Protein AF-A0A497TG99-F1 (afdb_monomer_lite)

Secondary structure (DSSP, 8-state):
-HHHHHHHHHS--S-SEEEEEEEE-SSPPPPEEPPTT--EEEEEEESS-EEEEEE-TTS-SPEEEEE-TTEEEEE----SEEEEEESSTTS-EEEEEEEE-

Radius of gyration: 15.51 Å; chains: 1; bounding box: 50×18×35 Å

Structure (mmCIF, N/CA/C/O backbone):
data_AF-A0A497TG99-F1
#
_entry.id   AF-A0A497TG99-F1
#
loop_
_atom_site.group_PDB
_atom_site.id
_atom_site.type_symbol
_atom_site.label_atom_id
_atom_site.label_alt_id
_atom_site.label_comp_id
_atom_site.label_asym_id
_atom_site.label_entity_id
_atom_site.label_seq_id
_atom_site.pdbx_PDB_ins_code
_atom_site.Cartn_x
_atom_site.Cartn_y
_atom_site.Cartn_z
_atom_site.occupancy
_atom_site.B_iso_or_equiv
_atom_site.auth_seq_id
_atom_site.auth_comp_id
_atom_site.auth_asym_id
_atom_site.auth_atom_id
_atom_site.pdbx_PDB_model_num
ATOM 1 N N . MET A 1 1 ? -32.906 4.859 -15.239 1.00 53.34 1 MET A N 1
ATOM 2 C CA . MET A 1 1 ? -31.893 5.846 -14.794 1.00 53.34 1 MET A CA 1
ATOM 3 C C . MET A 1 1 ? -32.062 6.181 -13.311 1.00 53.34 1 MET A C 1
ATOM 5 O O . MET A 1 1 ? -31.071 6.210 -12.599 1.00 53.34 1 MET A O 1
ATOM 9 N N . GLU A 1 2 ? -33.297 6.333 -12.819 1.00 59.41 2 GLU A N 1
ATOM 10 C CA . GLU A 1 2 ? -33.600 6.587 -11.396 1.00 59.41 2 GLU A CA 1
ATOM 11 C C . GLU A 1 2 ? -33.222 5.436 -10.448 1.00 59.41 2 GLU A C 1
ATOM 13 O O . GLU A 1 2 ? -32.780 5.673 -9.328 1.00 59.41 2 GLU A O 1
ATOM 18 N N . GLU A 1 3 ? -33.328 4.186 -10.900 1.00 56.06 3 GLU A N 1
ATOM 19 C CA . GLU A 1 3 ? -33.012 3.007 -10.083 1.00 56.06 3 GLU A CA 1
ATOM 20 C C . GLU A 1 3 ? -31.512 2.898 -9.756 1.00 56.06 3 GLU A C 1
ATOM 22 O O . GLU A 1 3 ? -31.142 2.555 -8.637 1.00 56.06 3 GLU A O 1
ATOM 27 N N . LEU A 1 4 ? -30.643 3.312 -10.686 1.00 58.38 4 LEU A N 1
ATOM 28 C CA . LEU A 1 4 ? -29.196 3.380 -10.471 1.00 58.38 4 LEU A CA 1
ATOM 29 C C . LEU A 1 4 ? -28.837 4.461 -9.440 1.00 58.38 4 LEU A C 1
ATOM 31 O O . LEU A 1 4 ? -28.049 4.208 -8.539 1.00 58.38 4 LEU A O 1
ATOM 35 N N . ILE A 1 5 ? -29.461 5.640 -9.525 1.00 60.28 5 ILE A N 1
ATOM 36 C CA . ILE A 1 5 ? -29.255 6.741 -8.567 1.00 60.28 5 ILE A CA 1
ATOM 37 C C . ILE A 1 5 ? -29.743 6.338 -7.170 1.00 60.28 5 ILE A C 1
ATOM 39 O O . ILE A 1 5 ? -29.109 6.665 -6.171 1.00 60.28 5 ILE A O 1
ATOM 43 N N . ARG A 1 6 ? -30.833 5.569 -7.088 1.00 60.16 6 ARG A N 1
ATOM 44 C CA . ARG A 1 6 ? -31.363 5.049 -5.824 1.00 60.16 6 ARG A CA 1
ATOM 45 C C . ARG A 1 6 ? -30.459 3.983 -5.199 1.00 60.16 6 ARG A C 1
ATOM 47 O O . ARG A 1 6 ? -30.273 4.003 -3.988 1.00 60.16 6 ARG A O 1
ATOM 54 N N . VAL A 1 7 ? -29.863 3.097 -6.003 1.00 59.56 7 VAL A N 1
ATOM 55 C CA . VAL A 1 7 ? -28.867 2.114 -5.532 1.00 59.56 7 VAL A CA 1
ATOM 56 C C . VAL A 1 7 ? -27.590 2.818 -5.063 1.00 59.56 7 VAL A C 1
ATOM 58 O O . VAL A 1 7 ? -27.110 2.535 -3.968 1.00 59.56 7 VAL A O 1
ATOM 61 N N . LEU A 1 8 ? -27.100 3.799 -5.826 1.00 51.97 8 LEU A N 1
ATOM 62 C CA . LEU A 1 8 ? -25.947 4.628 -5.455 1.00 51.97 8 LEU A CA 1
ATOM 63 C C . LEU A 1 8 ? -26.212 5.491 -4.208 1.00 51.97 8 LEU A C 1
ATOM 65 O O . LEU A 1 8 ? -25.279 5.789 -3.477 1.00 51.97 8 LEU A O 1
ATOM 69 N N . GLY A 1 9 ? -27.469 5.868 -3.947 1.00 51.19 9 GLY A N 1
ATOM 70 C CA . GLY A 1 9 ? -27.888 6.587 -2.737 1.00 51.19 9 GLY A CA 1
ATOM 71 C C . GLY A 1 9 ? -28.178 5.695 -1.519 1.00 51.19 9 GLY A C 1
ATOM 72 O O . GLY A 1 9 ? -28.257 6.206 -0.405 1.00 51.19 9 GLY A O 1
ATOM 73 N N . MET A 1 10 ? -28.345 4.378 -1.709 1.00 52.00 10 MET A N 1
ATOM 74 C CA . MET A 1 10 ? -28.480 3.380 -0.632 1.00 52.00 10 MET A CA 1
ATOM 75 C C . MET A 1 10 ? -27.133 2.807 -0.182 1.00 52.00 10 MET A C 1
ATOM 77 O O . MET A 1 10 ? -26.995 2.374 0.963 1.00 52.00 10 MET A O 1
ATOM 81 N N . MET A 1 11 ? -26.135 2.810 -1.064 1.00 52.16 11 MET A N 1
ATOM 82 C CA . MET A 1 11 ? -24.740 2.742 -0.658 1.00 52.16 11 MET A CA 1
ATOM 83 C C . MET A 1 11 ? -24.463 4.065 0.056 1.00 52.16 11 MET A C 1
ATOM 85 O O . MET A 1 11 ? -24.388 5.102 -0.594 1.00 52.16 11 MET A O 1
ATOM 89 N N . GLY A 1 12 ? -24.415 4.066 1.392 1.00 47.34 12 GLY A N 1
ATOM 90 C CA . GLY A 1 12 ? -24.036 5.255 2.165 1.00 47.34 12 GLY A CA 1
ATOM 91 C C . GLY A 1 12 ? -22.774 5.914 1.589 1.00 47.34 12 GLY A C 1
ATOM 92 O O . GLY A 1 12 ? -22.062 5.267 0.816 1.00 47.34 12 GLY A O 1
ATOM 93 N N . PRO A 1 13 ? -22.501 7.189 1.926 1.00 49.28 13 PRO A N 1
ATOM 94 C CA . PRO A 1 13 ? -21.477 7.974 1.248 1.00 49.28 13 PRO A CA 1
ATOM 95 C C . PRO A 1 13 ? -20.201 7.146 1.106 1.00 49.28 13 PRO A C 1
ATOM 97 O O . PRO A 1 13 ? -19.819 6.447 2.045 1.00 49.28 13 PRO A O 1
ATOM 100 N N . TYR A 1 14 ? -19.563 7.231 -0.061 1.00 51.03 14 TYR A N 1
ATOM 101 C CA . TYR A 1 14 ? -18.275 6.630 -0.434 1.00 51.03 14 TYR A CA 1
ATOM 102 C C . TYR A 1 14 ? -17.096 7.038 0.496 1.00 51.03 14 TYR A C 1
ATOM 104 O O . TYR A 1 14 ? -15.941 7.003 0.102 1.00 51.03 14 TYR A O 1
ATOM 112 N N . ASN A 1 15 ? -17.387 7.406 1.744 1.00 55.59 15 ASN A N 1
ATOM 113 C CA . ASN A 1 15 ? -16.521 7.773 2.853 1.00 55.59 15 ASN A CA 1
ATOM 114 C C . ASN A 1 15 ? -16.073 6.558 3.683 1.00 55.59 15 ASN A C 1
ATOM 116 O O . ASN A 1 15 ? -15.522 6.747 4.758 1.00 55.59 15 ASN A O 1
ATOM 120 N N . ASN A 1 16 ? -16.347 5.324 3.249 1.00 79.31 16 ASN A N 1
ATOM 121 C CA . ASN A 1 16 ? -15.924 4.114 3.971 1.00 79.31 16 ASN A CA 1
ATOM 122 C C . ASN A 1 16 ? -14.535 3.624 3.544 1.00 79.31 16 ASN A C 1
ATOM 124 O O . ASN A 1 16 ? -14.105 2.553 3.976 1.00 79.31 16 ASN A O 1
ATOM 128 N N . TYR A 1 17 ? -13.848 4.371 2.679 1.00 86.75 17 TYR A N 1
ATOM 129 C CA . TYR A 1 17 ? -12.479 4.070 2.309 1.00 86.75 17 TYR A CA 1
ATOM 130 C C . TYR A 1 17 ? -11.680 5.318 1.931 1.00 86.75 17 TYR A C 1
ATOM 132 O O . TYR A 1 17 ? -12.238 6.324 1.500 1.00 86.75 17 TYR A O 1
ATOM 140 N N . GLU A 1 18 ? -10.362 5.217 2.050 1.00 91.81 18 GLU A N 1
ATOM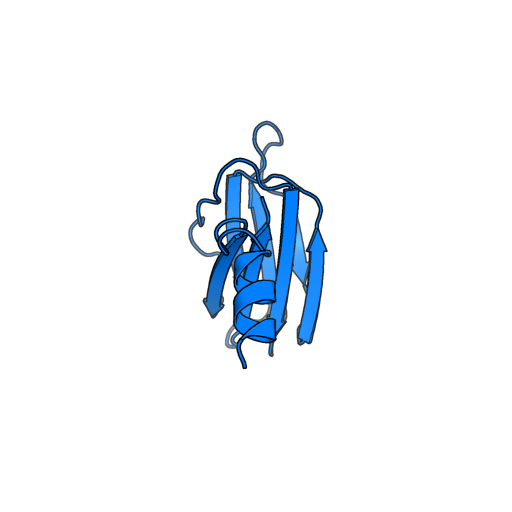 141 C CA . GLU A 1 18 ? -9.394 6.186 1.535 1.00 91.81 18 GLU A CA 1
ATOM 142 C C . GLU A 1 18 ? -8.465 5.491 0.532 1.00 91.81 18 GLU A C 1
ATOM 144 O O . GLU A 1 18 ? -8.258 4.280 0.613 1.00 91.81 18 GLU A O 1
ATOM 149 N N . THR A 1 19 ? -7.960 6.208 -0.474 1.00 93.12 19 THR A N 1
ATOM 150 C CA . THR A 1 19 ? -7.131 5.613 -1.537 1.00 93.12 19 THR A CA 1
ATOM 151 C C . THR A 1 19 ? -5.831 6.377 -1.723 1.00 93.12 19 THR A C 1
ATOM 153 O O . THR A 1 19 ? -5.838 7.589 -1.910 1.00 93.12 19 THR A O 1
ATOM 156 N N . TYR A 1 20 ? -4.726 5.639 -1.774 1.00 96.12 20 TYR A N 1
ATOM 157 C CA . TYR A 1 20 ? -3.378 6.157 -1.975 1.00 96.12 20 TYR A CA 1
ATOM 158 C C . TYR A 1 20 ? -2.810 5.543 -3.246 1.00 96.12 20 TYR A C 1
ATOM 160 O O . TYR A 1 20 ? -2.619 4.332 -3.315 1.00 96.12 20 TYR A O 1
ATOM 168 N N . THR A 1 21 ? -2.574 6.361 -4.268 1.00 96.88 21 THR A N 1
ATOM 169 C CA . THR A 1 21 ? -2.084 5.893 -5.572 1.00 96.88 21 THR A CA 1
ATOM 170 C C . THR A 1 21 ? -0.820 6.642 -5.950 1.00 96.88 21 THR A C 1
ATOM 172 O O . THR A 1 21 ? -0.737 7.854 -5.753 1.00 96.88 21 THR A O 1
ATOM 175 N N . GLY A 1 22 ? 0.157 5.938 -6.515 1.00 96.19 22 GLY A N 1
ATOM 176 C CA . GLY A 1 22 ? 1.405 6.562 -6.926 1.00 96.19 22 GLY A CA 1
ATOM 177 C C . GLY A 1 22 ? 2.363 5.625 -7.644 1.00 96.19 22 GLY A C 1
ATOM 178 O O . GLY A 1 22 ? 2.052 4.473 -7.947 1.00 96.19 22 GLY A O 1
ATOM 179 N N . VAL A 1 23 ? 3.553 6.156 -7.910 1.00 96.38 23 VAL A N 1
ATOM 180 C CA . VAL A 1 23 ? 4.707 5.403 -8.403 1.00 96.38 23 VAL A CA 1
ATOM 181 C C . VAL A 1 23 ? 5.694 5.278 -7.253 1.00 96.38 23 VAL A C 1
ATOM 183 O O . VAL A 1 23 ? 6.042 6.281 -6.629 1.00 96.38 23 VAL A O 1
ATOM 186 N N . ALA A 1 24 ? 6.115 4.057 -6.941 1.00 95.94 24 ALA A N 1
ATOM 187 C CA . ALA A 1 24 ? 7.038 3.821 -5.846 1.00 95.94 24 ALA A CA 1
ATOM 188 C C . ALA A 1 24 ? 8.471 4.238 -6.231 1.00 95.94 24 ALA A C 1
ATOM 190 O O . ALA A 1 24 ? 8.930 3.880 -7.319 1.00 95.94 24 ALA A O 1
ATOM 191 N N . PRO A 1 25 ? 9.184 4.965 -5.354 1.00 94.00 25 PRO A N 1
ATOM 192 C CA . PRO A 1 25 ? 10.590 5.296 -5.556 1.00 94.00 25 PRO A CA 1
ATOM 193 C C . PRO A 1 25 ? 11.506 4.081 -5.342 1.00 94.00 25 PRO A C 1
ATOM 195 O O . PRO A 1 25 ? 11.133 3.112 -4.681 1.00 94.00 25 PRO A O 1
ATOM 198 N N . ASP A 1 26 ? 12.732 4.149 -5.868 1.00 92.94 26 ASP A N 1
ATOM 199 C CA . ASP A 1 26 ? 13.765 3.116 -5.668 1.00 92.94 26 ASP A CA 1
ATOM 200 C C . ASP A 1 26 ? 14.241 3.022 -4.208 1.00 92.94 26 ASP A C 1
ATOM 202 O O . ASP A 1 26 ? 14.611 1.948 -3.728 1.00 92.94 26 ASP A O 1
ATOM 206 N N . THR A 1 27 ? 14.231 4.144 -3.487 1.00 92.94 27 THR A N 1
ATOM 207 C CA . THR A 1 27 ? 14.464 4.211 -2.037 1.00 92.94 27 THR A CA 1
ATOM 208 C C . THR A 1 27 ? 13.140 4.157 -1.287 1.00 92.94 27 THR A C 1
ATOM 210 O O . THR A 1 27 ? 12.124 4.565 -1.834 1.00 92.94 27 THR A O 1
ATOM 213 N N . GLU A 1 28 ? 13.131 3.686 -0.036 1.00 93.62 28 GLU A N 1
ATOM 214 C CA . GLU A 1 28 ? 11.907 3.686 0.779 1.00 93.62 28 GLU A CA 1
ATOM 215 C C . GLU A 1 28 ? 11.334 5.108 0.898 1.00 93.62 28 GLU A C 1
ATOM 217 O O . GLU A 1 28 ? 12.071 6.066 1.146 1.00 93.62 28 GLU A O 1
ATOM 222 N N . SER A 1 29 ? 10.029 5.246 0.653 1.00 94.81 29 SER A N 1
ATOM 223 C CA . SER A 1 29 ? 9.322 6.520 0.761 1.00 94.81 29 SER A CA 1
ATOM 224 C C . SER A 1 29 ? 9.232 6.991 2.212 1.00 94.81 29 SER A C 1
ATOM 226 O O . SER A 1 29 ? 9.408 6.221 3.159 1.00 94.81 29 SER A O 1
ATOM 228 N N . GLU A 1 30 ? 8.835 8.249 2.393 1.00 94.50 30 GLU A N 1
ATOM 229 C CA . GLU A 1 30 ? 8.275 8.677 3.672 1.00 94.50 30 GLU A CA 1
ATOM 230 C C . GLU A 1 30 ? 6.998 7.887 4.002 1.00 94.50 30 GLU A C 1
ATOM 232 O O . GLU A 1 30 ? 6.414 7.203 3.151 1.00 94.50 30 GLU A O 1
ATOM 237 N N . TYR A 1 31 ? 6.582 7.963 5.263 1.00 93.75 31 TYR A N 1
ATOM 238 C CA . TYR A 1 31 ? 5.349 7.330 5.702 1.00 93.75 31 TYR A CA 1
ATOM 239 C C . TYR A 1 31 ? 4.130 8.146 5.268 1.00 93.75 31 TYR A C 1
ATOM 241 O O . TYR A 1 31 ? 4.082 9.357 5.457 1.00 93.75 31 TYR A O 1
ATOM 249 N N . TYR A 1 32 ? 3.125 7.444 4.759 1.00 95.00 32 TYR A N 1
ATOM 250 C CA . TYR A 1 32 ? 1.773 7.936 4.555 1.00 95.00 32 TYR A CA 1
ATOM 251 C C . TYR A 1 32 ? 0.934 7.572 5.773 1.00 95.00 32 TYR A C 1
ATOM 253 O O . TYR A 1 32 ? 0.846 6.391 6.131 1.00 95.00 32 TYR A O 1
ATOM 261 N N . ASP A 1 33 ? 0.324 8.575 6.394 1.00 93.38 33 ASP A N 1
ATOM 262 C CA . ASP A 1 33 ? -0.601 8.367 7.502 1.00 93.38 33 ASP A CA 1
ATOM 263 C C . ASP A 1 33 ? -1.926 7.815 6.986 1.00 93.38 33 ASP A C 1
ATOM 265 O O . ASP A 1 33 ? -2.455 8.257 5.962 1.00 93.38 33 ASP A O 1
ATOM 269 N N . LEU A 1 34 ? -2.445 6.830 7.708 1.00 92.38 34 LEU A N 1
ATOM 270 C CA . LEU A 1 34 ? -3.696 6.163 7.408 1.00 92.38 34 LEU A CA 1
ATOM 271 C C . LEU A 1 34 ? -4.814 6.659 8.336 1.00 92.38 34 LEU A C 1
ATOM 273 O O . LEU A 1 34 ? -4.554 6.976 9.502 1.00 92.38 34 LEU A O 1
ATOM 277 N N . PRO A 1 35 ? -6.074 6.694 7.868 1.00 90.00 35 PRO A N 1
ATOM 278 C CA . PRO A 1 35 ? -7.199 7.043 8.720 1.00 90.00 35 PRO A CA 1
ATOM 279 C C . PRO A 1 35 ? -7.369 6.029 9.856 1.00 90.00 35 PRO A C 1
ATOM 281 O O . PRO A 1 35 ? -7.062 4.841 9.740 1.00 90.00 35 PRO A O 1
ATOM 284 N N . SER A 1 36 ? -7.911 6.498 10.978 1.00 86.38 36 SER A N 1
ATOM 285 C CA . SER A 1 36 ? -8.250 5.606 12.089 1.00 86.38 36 SER A CA 1
ATOM 286 C C . SER A 1 36 ? -9.439 4.704 11.738 1.00 86.38 36 SER A C 1
ATOM 288 O O . SER A 1 36 ? -10.295 5.057 10.931 1.00 86.38 36 SER A O 1
ATOM 290 N N . GLY A 1 37 ? -9.509 3.528 12.367 1.00 86.31 37 GLY A N 1
ATOM 291 C CA . G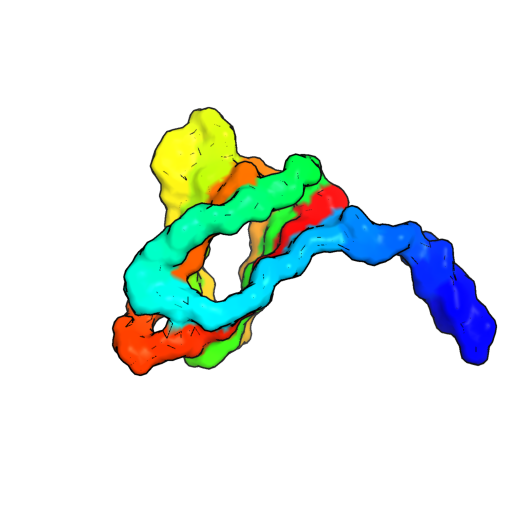LY A 1 37 ? -10.637 2.605 12.197 1.00 86.31 37 GLY A CA 1
ATOM 292 C C . GLY A 1 37 ? -10.544 1.662 10.995 1.00 86.31 37 GLY A C 1
ATOM 293 O O . GLY A 1 37 ? -11.501 0.938 10.743 1.00 86.31 37 GLY A O 1
ATOM 294 N N . ILE A 1 38 ? -9.407 1.605 10.295 1.00 89.44 38 ILE A N 1
ATOM 295 C CA . ILE A 1 38 ? -9.199 0.665 9.183 1.00 89.44 38 ILE A CA 1
ATOM 296 C C . ILE A 1 38 ? -9.380 -0.785 9.632 1.00 89.44 38 ILE A C 1
ATOM 298 O O . ILE A 1 38 ? -8.791 -1.236 10.619 1.00 89.44 38 ILE A O 1
ATOM 302 N N . LYS A 1 39 ? -10.140 -1.539 8.839 1.00 88.31 39 LYS A N 1
ATOM 303 C CA . LYS A 1 39 ? -10.391 -2.977 9.010 1.00 88.31 39 LYS A CA 1
ATOM 304 C C . LYS A 1 39 ? -9.724 -3.829 7.934 1.00 88.31 39 LYS A C 1
ATOM 306 O O . LYS A 1 39 ? -9.482 -5.017 8.154 1.00 88.31 39 LYS A O 1
ATOM 311 N N . ARG A 1 40 ? -9.470 -3.249 6.759 1.00 91.31 40 ARG A N 1
ATOM 312 C CA . ARG A 1 40 ? -8.954 -3.958 5.585 1.00 91.31 40 ARG A CA 1
ATOM 313 C C . ARG A 1 40 ? -8.162 -3.011 4.694 1.00 91.31 40 ARG A C 1
ATOM 315 O O . ARG A 1 40 ? -8.597 -1.891 4.456 1.00 91.31 40 ARG A O 1
ATOM 322 N N . LEU A 1 41 ? -7.058 -3.499 4.139 1.00 94.25 41 LEU A N 1
ATOM 323 C CA . LEU A 1 41 ? -6.366 -2.857 3.025 1.00 94.25 41 LEU A CA 1
ATOM 324 C C . LEU A 1 41 ? -6.419 -3.766 1.797 1.00 94.25 41 LEU A C 1
ATOM 326 O O . LEU A 1 41 ? -6.136 -4.961 1.910 1.00 94.25 41 LEU A O 1
ATOM 330 N N . ASP A 1 42 ? -6.731 -3.195 0.639 1.00 95.62 42 ASP A N 1
ATOM 331 C CA . ASP A 1 42 ? -6.490 -3.821 -0.661 1.00 95.62 42 ASP A CA 1
ATOM 332 C C . ASP A 1 42 ? -5.341 -3.098 -1.353 1.00 95.62 42 ASP A C 1
ATOM 334 O O . ASP A 1 42 ? -5.377 -1.882 -1.518 1.00 95.62 42 ASP A O 1
A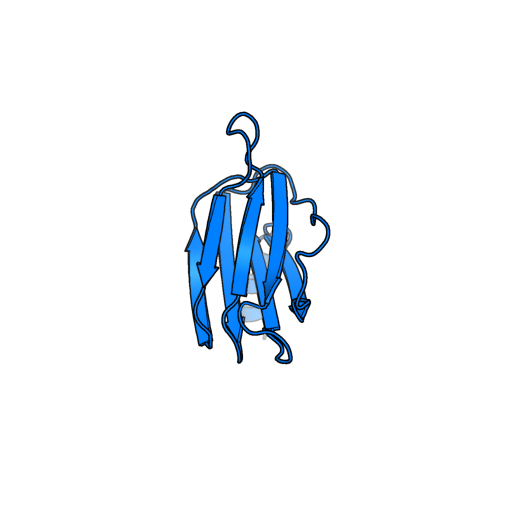TOM 338 N N . ILE A 1 43 ? -4.317 -3.845 -1.749 1.00 96.94 43 ILE A N 1
ATOM 339 C CA . ILE A 1 43 ? -3.092 -3.305 -2.328 1.00 96.94 43 ILE A CA 1
ATOM 340 C C . ILE A 1 43 ? -2.959 -3.855 -3.736 1.00 96.94 43 ILE A C 1
ATOM 342 O O . ILE A 1 43 ? -2.760 -5.055 -3.922 1.00 96.94 43 ILE A O 1
ATOM 346 N N . MET A 1 44 ? -3.077 -2.977 -4.719 1.00 97.19 44 MET A N 1
ATOM 347 C CA . MET A 1 44 ? -2.962 -3.296 -6.134 1.00 97.19 44 MET A CA 1
ATOM 348 C C . MET A 1 44 ? -1.607 -2.813 -6.629 1.00 97.19 44 MET A C 1
ATOM 350 O O . MET A 1 44 ? -1.232 -1.666 -6.378 1.00 97.19 44 MET A O 1
ATOM 354 N N . VAL A 1 45 ? -0.881 -3.680 -7.327 1.00 97.06 45 VAL A N 1
ATOM 355 C CA . VAL A 1 45 ? 0.457 -3.386 -7.849 1.00 97.06 45 VAL A CA 1
ATOM 356 C C . VAL A 1 45 ? 0.492 -3.700 -9.333 1.00 97.06 45 VAL A C 1
ATOM 358 O O . VAL A 1 45 ? 0.020 -4.755 -9.744 1.00 97.06 45 VAL A O 1
ATOM 361 N N . LEU A 1 46 ? 1.057 -2.795 -10.128 1.00 94.06 46 LEU A N 1
ATOM 362 C CA . LEU A 1 46 ? 1.173 -2.921 -11.579 1.00 94.06 46 LEU A CA 1
ATOM 363 C C . LEU A 1 46 ? 2.630 -2.769 -12.024 1.00 94.06 46 LEU A C 1
ATOM 365 O O . LEU A 1 46 ? 3.404 -2.018 -11.419 1.00 94.06 46 LEU A O 1
ATOM 369 N N . ASN A 1 47 ? 2.960 -3.420 -13.140 1.00 92.44 47 ASN A N 1
ATOM 370 C CA . ASN A 1 47 ? 4.238 -3.376 -13.864 1.00 92.44 47 ASN A CA 1
ATOM 371 C C . ASN A 1 47 ? 5.434 -4.006 -13.139 1.00 92.44 47 ASN A C 1
ATOM 373 O O . ASN A 1 47 ? 6.115 -4.847 -13.718 1.00 92.44 47 ASN A O 1
ATOM 377 N N . ASN A 1 48 ? 5.729 -3.591 -11.905 1.00 95.62 48 ASN A N 1
ATOM 378 C CA . ASN A 1 48 ? 6.884 -4.069 -11.144 1.00 95.62 48 ASN A CA 1
ATOM 379 C C . ASN A 1 48 ? 6.499 -4.404 -9.699 1.00 95.62 48 ASN A C 1
ATOM 381 O O . ASN A 1 48 ? 5.568 -3.802 -9.165 1.00 95.62 48 ASN A O 1
ATOM 385 N N . PRO A 1 49 ? 7.198 -5.354 -9.049 1.00 96.50 49 PRO A N 1
ATOM 386 C CA . PRO A 1 49 ? 6.922 -5.705 -7.664 1.00 96.50 49 PRO A CA 1
ATOM 387 C C . PRO A 1 49 ? 7.150 -4.532 -6.702 1.00 96.50 49 PRO A C 1
ATOM 389 O O . PRO A 1 49 ? 8.049 -3.710 -6.893 1.00 96.50 49 PRO A O 1
ATOM 392 N N . LEU A 1 50 ? 6.370 -4.507 -5.625 1.00 97.50 50 LEU A N 1
ATOM 393 C CA . LEU A 1 50 ? 6.345 -3.442 -4.628 1.00 97.50 50 LEU A CA 1
ATOM 394 C C . LEU A 1 50 ? 6.677 -3.985 -3.239 1.00 97.50 50 LEU A C 1
ATOM 396 O O . LEU A 1 50 ? 6.095 -4.977 -2.798 1.00 97.50 50 LEU A O 1
ATOM 400 N N . TYR A 1 51 ? 7.546 -3.298 -2.509 1.00 96.69 51 TYR A N 1
ATOM 401 C CA . TYR A 1 51 ? 7.634 -3.444 -1.065 1.00 96.69 51 TYR A CA 1
ATOM 402 C C . TYR A 1 51 ? 6.685 -2.467 -0.382 1.00 96.69 51 TYR A C 1
ATOM 404 O O . TYR A 1 51 ? 6.704 -1.273 -0.669 1.00 96.69 51 TYR A O 1
ATOM 412 N N . VAL A 1 52 ? 5.899 -2.974 0.565 1.00 96.25 52 VAL A N 1
ATOM 413 C CA . VAL A 1 52 ? 5.077 -2.153 1.462 1.00 96.25 52 VAL A CA 1
ATOM 414 C C . VAL A 1 52 ? 5.471 -2.465 2.893 1.00 96.25 52 VAL A C 1
ATOM 416 O O . VAL A 1 52 ? 5.509 -3.634 3.286 1.00 96.25 52 VAL A O 1
ATOM 419 N N . ARG A 1 53 ? 5.766 -1.437 3.687 1.00 95.12 53 ARG A N 1
ATOM 420 C CA . ARG A 1 53 ? 6.013 -1.582 5.121 1.00 95.12 53 ARG A CA 1
ATOM 421 C C . ARG A 1 53 ? 4.878 -0.945 5.897 1.00 95.12 53 ARG A C 1
ATOM 423 O O . ARG A 1 53 ? 4.566 0.222 5.707 1.00 95.12 53 ARG A O 1
ATOM 430 N N . PHE A 1 54 ? 4.307 -1.705 6.823 1.00 92.94 54 PHE A N 1
ATOM 431 C CA . PHE A 1 54 ? 3.252 -1.226 7.712 1.00 92.94 54 PHE A CA 1
ATOM 432 C C . PHE A 1 54 ? 3.792 -0.945 9.105 1.00 92.94 54 PHE A C 1
ATOM 434 O O . PHE A 1 54 ? 4.403 -1.823 9.717 1.00 92.94 54 PHE A O 1
ATOM 441 N N . SER A 1 55 ? 3.514 0.242 9.639 1.00 90.38 55 SER A N 1
ATOM 442 C CA . SER A 1 55 ? 3.741 0.560 11.047 1.00 90.38 55 SER A CA 1
ATOM 443 C C . SER A 1 55 ? 2.447 0.303 11.816 1.00 90.38 55 SER A C 1
ATOM 445 O O . SER A 1 55 ? 1.430 0.949 11.574 1.00 90.38 55 SER A O 1
ATOM 447 N N . VAL A 1 56 ? 2.479 -0.680 12.716 1.00 82.12 56 VAL A N 1
ATOM 448 C CA . VAL A 1 56 ? 1.337 -1.042 13.565 1.00 82.12 56 VAL A CA 1
ATOM 449 C C . VAL A 1 56 ? 1.652 -0.614 15.000 1.00 82.12 56 VAL A C 1
ATOM 451 O O . VAL A 1 56 ? 2.720 -0.988 15.508 1.00 82.12 56 VAL A O 1
ATOM 454 N N . PRO A 1 57 ? 0.760 0.132 15.672 1.00 76.00 57 PRO A N 1
ATOM 455 C CA . PRO A 1 57 ? 1.017 0.622 17.018 1.00 76.00 57 PRO A CA 1
ATOM 456 C C . PRO A 1 57 ? 1.293 -0.532 17.987 1.00 76.00 57 PRO A C 1
ATOM 458 O O . PRO A 1 57 ? 0.670 -1.595 17.940 1.00 76.00 57 PRO A O 1
ATOM 461 N N . GLY A 1 58 ? 2.295 -0.344 18.847 1.00 77.06 58 GLY A N 1
ATOM 462 C CA . GLY A 1 58 ? 2.707 -1.331 19.849 1.00 77.06 58 GLY A CA 1
ATOM 463 C C . GLY A 1 58 ? 3.440 -2.572 19.316 1.00 77.06 58 GLY A C 1
ATOM 464 O O . GLY A 1 58 ? 3.851 -3.398 20.126 1.00 77.06 58 GLY A O 1
ATOM 465 N N . LYS A 1 59 ? 3.647 -2.723 17.995 1.00 72.00 59 LYS A N 1
ATOM 466 C CA . LYS A 1 59 ? 4.302 -3.911 17.402 1.00 72.00 59 LYS A CA 1
ATOM 467 C C . LYS A 1 59 ? 5.758 -3.722 16.945 1.00 72.00 59 LYS A C 1
ATOM 469 O O . LYS A 1 59 ? 6.315 -4.629 16.333 1.00 72.00 59 LYS A O 1
ATOM 474 N N . GLY A 1 60 ? 6.411 -2.613 17.298 1.00 68.25 60 GLY A N 1
ATOM 475 C CA . GLY A 1 60 ? 7.823 -2.365 16.965 1.00 68.25 60 GLY A CA 1
ATOM 476 C C . GLY A 1 60 ? 8.052 -1.989 15.493 1.00 68.25 60 GLY A C 1
ATOM 477 O O . GLY A 1 60 ? 7.166 -1.420 14.855 1.00 68.25 60 GLY A O 1
ATOM 478 N N . LEU A 1 61 ? 9.259 -2.256 14.967 1.00 63.16 61 LEU A N 1
ATOM 479 C CA . LEU A 1 61 ? 9.624 -1.952 13.573 1.00 63.16 61 LEU A CA 1
ATOM 480 C C . LEU A 1 61 ? 8.649 -2.625 12.597 1.00 63.16 61 LEU A C 1
ATOM 482 O O . LEU A 1 61 ? 8.353 -3.814 12.710 1.00 63.16 61 LEU A O 1
ATOM 486 N N . GLY A 1 62 ? 8.149 -1.839 11.642 1.00 70.31 62 GLY A N 1
ATOM 487 C CA . GLY A 1 62 ? 7.083 -2.251 10.739 1.00 70.31 62 GLY A CA 1
ATOM 488 C C . GLY A 1 62 ? 7.428 -3.485 9.906 1.00 70.31 62 GLY A C 1
ATOM 489 O O . GLY A 1 62 ? 8.555 -3.627 9.420 1.00 70.31 62 GLY A O 1
ATOM 490 N N . ARG A 1 63 ? 6.443 -4.371 9.713 1.00 79.00 63 ARG A N 1
ATOM 491 C CA . ARG A 1 63 ? 6.594 -5.567 8.874 1.00 79.00 63 ARG A CA 1
ATOM 492 C C . ARG A 1 63 ? 6.575 -5.146 7.407 1.00 79.00 63 ARG A C 1
ATOM 494 O O . ARG A 1 63 ? 5.631 -4.490 6.972 1.00 79.00 63 ARG A O 1
ATOM 501 N N . GLN A 1 64 ? 7.607 -5.540 6.670 1.00 90.00 64 GLN A N 1
ATOM 502 C CA . GLN A 1 64 ? 7.700 -5.344 5.227 1.00 90.00 64 GLN A CA 1
ATOM 503 C C . GLN A 1 64 ? 7.159 -6.575 4.501 1.00 90.00 64 GLN A C 1
ATOM 505 O O . GLN A 1 64 ? 7.444 -7.711 4.887 1.00 90.00 64 GLN A O 1
ATOM 510 N N . ILE A 1 65 ? 6.377 -6.337 3.458 1.00 92.69 65 ILE A N 1
ATOM 511 C CA . ILE A 1 65 ? 5.840 -7.357 2.564 1.00 92.69 65 ILE A CA 1
ATOM 512 C C . ILE A 1 65 ? 6.248 -7.037 1.130 1.00 92.69 65 ILE A C 1
ATOM 514 O O . ILE A 1 65 ? 6.307 -5.872 0.749 1.00 92.69 65 ILE A O 1
ATOM 518 N N . ALA A 1 66 ? 6.544 -8.074 0.351 1.00 95.19 66 ALA A N 1
ATOM 519 C CA . ALA A 1 66 ? 6.782 -7.970 -1.081 1.00 95.19 66 ALA A CA 1
ATOM 520 C C . ALA A 1 66 ? 5.515 -8.399 -1.814 1.00 95.19 66 ALA A C 1
ATOM 522 O O . ALA A 1 66 ? 4.996 -9.488 -1.559 1.00 95.19 66 ALA A O 1
ATOM 523 N N . ILE A 1 67 ? 5.025 -7.557 -2.710 1.00 96.25 67 ILE A N 1
ATOM 524 C CA . ILE A 1 67 ? 3.837 -7.814 -3.512 1.00 96.25 67 ILE A CA 1
ATOM 525 C C . ILE A 1 67 ? 4.297 -7.911 -4.968 1.00 96.25 67 ILE A C 1
ATOM 527 O O . ILE A 1 67 ? 4.895 -6.955 -5.468 1.00 96.25 67 ILE A O 1
ATOM 531 N N . PRO A 1 68 ? 4.088 -9.052 -5.646 1.00 96.44 68 PRO A N 1
ATOM 532 C CA . PRO A 1 68 ? 4.450 -9.199 -7.050 1.00 96.44 68 PRO A CA 1
ATOM 533 C C . PRO A 1 68 ? 3.729 -8.183 -7.943 1.00 96.44 68 PRO A C 1
ATOM 535 O O . PRO A 1 68 ? 2.659 -7.687 -7.591 1.00 96.44 68 PRO A O 1
ATOM 538 N N . ALA A 1 69 ? 4.301 -7.911 -9.117 1.00 95.06 69 ALA A N 1
ATOM 539 C CA . ALA A 1 69 ? 3.624 -7.134 -10.150 1.00 95.06 69 ALA A CA 1
ATOM 540 C C . ALA A 1 69 ? 2.294 -7.791 -10.549 1.00 95.06 69 ALA A C 1
ATOM 542 O O . ALA A 1 69 ? 2.152 -9.014 -10.473 1.00 95.06 69 ALA A O 1
ATOM 543 N N . ASP A 1 70 ? 1.342 -6.971 -10.982 1.00 95.25 70 ASP A N 1
ATOM 544 C CA . ASP A 1 70 ? 0.049 -7.376 -11.545 1.00 95.25 70 ASP A CA 1
ATOM 545 C C . ASP A 1 70 ? -0.780 -8.263 -10.605 1.00 95.25 70 ASP A C 1
ATOM 547 O O . ASP A 1 70 ? -1.501 -9.170 -11.021 1.00 95.25 70 ASP A O 1
ATOM 551 N N . ASN A 1 71 ? -0.661 -8.000 -9.303 1.00 95.31 71 ASN A N 1
ATOM 552 C CA . ASN A 1 71 ? -1.369 -8.715 -8.252 1.00 95.31 71 ASN A CA 1
ATOM 553 C C . ASN A 1 71 ? -2.137 -7.756 -7.343 1.00 95.31 71 ASN A C 1
ATOM 555 O O . ASN A 1 71 ? -1.786 -6.585 -7.173 1.00 95.31 71 ASN A O 1
ATOM 559 N N . ILE A 1 72 ? -3.180 -8.306 -6.722 1.00 95.06 72 ILE A N 1
ATOM 560 C CA . ILE A 1 72 ? -3.927 -7.658 -5.649 1.00 95.06 72 ILE A CA 1
ATOM 561 C C . ILE A 1 72 ? -3.716 -8.472 -4.380 1.00 95.06 72 ILE A C 1
ATOM 563 O O . ILE A 1 72 ? -4.002 -9.669 -4.344 1.00 95.06 72 ILE A O 1
ATOM 567 N N . LEU A 1 73 ? -3.233 -7.814 -3.331 1.00 95.94 73 LEU A N 1
ATOM 568 C CA . LEU A 1 73 ? -3.119 -8.390 -2.002 1.00 95.94 73 LEU A CA 1
ATOM 569 C C . LEU A 1 73 ? -4.123 -7.726 -1.062 1.00 95.94 73 LEU A C 1
ATOM 571 O O . LEU A 1 73 ? -4.076 -6.518 -0.845 1.00 95.94 73 LEU A O 1
ATOM 575 N N . THR A 1 74 ? -4.976 -8.536 -0.444 1.00 94.19 74 THR A N 1
ATOM 576 C CA . THR A 1 74 ? -5.878 -8.095 0.623 1.00 94.19 74 THR A CA 1
ATOM 577 C C . THR A 1 74 ? -5.306 -8.479 1.982 1.00 94.19 74 THR A C 1
ATOM 579 O O . THR A 1 74 ? -4.959 -9.639 2.212 1.00 94.19 74 THR A O 1
ATOM 582 N N . VAL A 1 75 ? -5.244 -7.522 2.908 1.00 91.00 75 VAL A N 1
ATOM 583 C CA . VAL A 1 75 ? -4.811 -7.752 4.292 1.00 91.00 75 VAL A CA 1
ATOM 584 C C . VAL A 1 75 ? -5.828 -7.209 5.293 1.00 91.00 75 VAL A C 1
ATOM 586 O O . VAL A 1 75 ? -6.410 -6.144 5.104 1.00 91.00 75 VAL A O 1
ATOM 589 N N . PHE A 1 76 ? -6.016 -7.942 6.390 1.00 90.00 76 PHE A N 1
ATOM 590 C CA . PHE A 1 76 ? -6.908 -7.581 7.496 1.00 90.00 76 PHE A CA 1
ATOM 591 C C . PHE A 1 76 ? -6.071 -7.147 8.698 1.00 90.00 76 PHE A C 1
ATOM 593 O O . PHE A 1 76 ? -5.810 -7.921 9.620 1.00 90.00 76 PHE A O 1
ATOM 600 N N . ILE A 1 77 ? -5.563 -5.920 8.624 1.00 85.44 77 ILE A N 1
ATOM 601 C CA . ILE A 1 77 ? -4.719 -5.290 9.640 1.00 85.44 77 ILE A CA 1
ATOM 602 C C . ILE A 1 77 ? -5.143 -3.831 9.827 1.00 85.44 77 ILE A C 1
ATOM 604 O O . ILE A 1 77 ? -5.698 -3.231 8.909 1.00 85.44 77 ILE A O 1
ATOM 608 N N . SER A 1 78 ? -4.817 -3.261 10.987 1.00 87.06 78 SER A N 1
ATOM 609 C CA . SER A 1 78 ? -5.073 -1.851 11.321 1.00 87.06 78 SER A CA 1
ATOM 610 C C . SER A 1 78 ? -3.748 -1.115 11.587 1.00 87.06 78 SER A C 1
ATOM 612 O O . SER A 1 78 ? -3.384 -0.919 12.747 1.00 87.06 78 SER A O 1
ATOM 614 N N . PRO A 1 79 ? -2.947 -0.820 10.546 1.00 90.25 79 PRO A N 1
ATOM 615 C CA . PRO A 1 79 ? -1.744 -0.007 10.679 1.00 90.25 79 PRO A CA 1
ATOM 616 C C . PRO A 1 79 ? -2.086 1.484 10.767 1.00 90.25 79 PRO A C 1
ATOM 618 O O . PRO A 1 79 ? -3.069 1.923 10.180 1.00 90.25 79 PRO A O 1
ATOM 621 N N . ASP A 1 80 ? -1.232 2.255 11.441 1.00 91.19 80 ASP A N 1
ATOM 622 C CA . ASP A 1 80 ? -1.379 3.718 11.534 1.00 91.19 80 ASP A CA 1
ATOM 623 C C . ASP A 1 80 ? -0.808 4.425 10.303 1.00 91.19 80 ASP A C 1
ATOM 625 O O . ASP A 1 80 ? -1.209 5.531 9.962 1.00 91.19 80 ASP A O 1
ATOM 629 N N . ARG A 1 81 ? 0.180 3.801 9.653 1.00 93.25 81 ARG A N 1
ATOM 630 C CA . ARG A 1 81 ? 0.893 4.364 8.505 1.00 93.25 81 ARG A CA 1
ATOM 631 C C . ARG A 1 81 ? 1.583 3.284 7.688 1.00 93.25 81 ARG A C 1
ATOM 633 O O . ARG A 1 81 ? 1.881 2.194 8.200 1.00 93.25 81 ARG A O 1
ATOM 640 N N . PHE A 1 82 ? 1.897 3.603 6.440 1.00 95.12 82 PHE A N 1
ATOM 641 C CA . PHE A 1 82 ? 2.674 2.735 5.558 1.00 95.12 82 PHE A CA 1
ATOM 642 C C . PHE A 1 82 ? 3.734 3.510 4.773 1.00 95.12 82 PHE A C 1
ATOM 644 O O . PHE A 1 82 ? 3.600 4.707 4.565 1.00 95.12 82 PHE A O 1
ATOM 651 N N . SER A 1 83 ? 4.778 2.824 4.326 1.00 96.25 83 SER A N 1
ATOM 652 C CA . SER A 1 83 ? 5.747 3.318 3.339 1.00 96.25 83 SER A CA 1
ATOM 653 C C . SER A 1 83 ? 5.839 2.323 2.186 1.00 96.25 83 SER A C 1
ATOM 655 O O . SER A 1 83 ? 5.479 1.145 2.324 1.00 96.25 83 SER A O 1
ATOM 657 N N . VAL A 1 84 ? 6.302 2.800 1.034 1.00 96.81 84 VAL A N 1
ATOM 658 C CA . VAL A 1 84 ? 6.447 1.998 -0.180 1.00 96.81 84 VAL A CA 1
ATOM 659 C C . VAL A 1 84 ? 7.848 2.114 -0.753 1.00 96.81 84 VAL A C 1
ATOM 661 O O . VAL A 1 84 ? 8.518 3.136 -0.614 1.00 96.81 84 VAL A O 1
ATOM 664 N N . GLN A 1 85 ? 8.284 1.063 -1.431 1.00 96.00 85 GLN A N 1
ATOM 665 C CA . GLN A 1 85 ? 9.543 1.047 -2.158 1.00 96.00 85 GLN A CA 1
ATOM 666 C C . GLN A 1 85 ? 9.416 0.134 -3.371 1.00 96.00 85 GLN A C 1
ATOM 668 O O . GLN A 1 85 ? 8.850 -0.956 -3.290 1.00 96.00 85 GLN A O 1
ATOM 673 N N . ASN A 1 86 ? 9.969 0.556 -4.496 1.00 95.56 86 ASN A N 1
ATOM 674 C CA . ASN A 1 86 ? 10.124 -0.295 -5.657 1.00 95.56 86 ASN A CA 1
ATOM 675 C C . ASN A 1 86 ? 11.135 -1.422 -5.377 1.00 95.56 86 ASN A C 1
ATOM 677 O O . ASN A 1 86 ? 12.198 -1.191 -4.802 1.00 95.56 86 ASN A O 1
ATOM 681 N N . VAL A 1 87 ? 10.825 -2.653 -5.785 1.00 94.38 87 VAL A N 1
ATOM 682 C CA . VAL A 1 87 ? 11.712 -3.802 -5.527 1.00 94.38 87 VAL A CA 1
ATOM 683 C C . VAL A 1 87 ? 12.922 -3.808 -6.470 1.00 94.38 87 VAL A C 1
ATOM 685 O O . VAL A 1 87 ? 14.002 -4.253 -6.080 1.00 94.38 87 VAL A O 1
ATOM 688 N N . VAL A 1 88 ? 12.752 -3.340 -7.710 1.00 90.56 88 VAL A N 1
ATOM 689 C CA . VAL A 1 88 ? 13.760 -3.444 -8.777 1.00 90.56 88 VAL A CA 1
ATOM 690 C C . VAL A 1 88 ? 14.285 -2.054 -9.139 1.00 90.56 88 VAL A C 1
ATOM 692 O O . VAL A 1 88 ? 13.579 -1.295 -9.791 1.00 90.56 88 VAL A O 1
ATOM 695 N N . SER A 1 89 ? 15.523 -1.716 -8.768 1.00 85.88 89 SER A N 1
ATOM 696 C CA . SER A 1 89 ? 16.081 -0.381 -9.057 1.00 85.88 89 SER A CA 1
ATOM 697 C C . SER A 1 89 ? 16.084 -0.047 -10.555 1.00 85.88 89 SER A C 1
ATOM 699 O O . SER A 1 89 ? 16.329 -0.914 -11.398 1.00 85.88 89 SER A O 1
ATOM 701 N N . GLY A 1 90 ? 15.812 1.217 -10.883 1.00 84.06 90 GLY A N 1
ATOM 702 C CA . GLY A 1 90 ? 15.733 1.722 -12.252 1.00 84.06 90 GLY A CA 1
ATOM 703 C C . GLY A 1 90 ? 14.432 1.362 -12.973 1.00 84.06 90 GLY A C 1
ATOM 704 O O . GLY A 1 90 ? 14.326 1.572 -14.180 1.00 84.06 90 GLY A O 1
ATOM 705 N N . SER A 1 91 ? 13.447 0.822 -12.253 1.00 83.62 91 SER A N 1
ATOM 706 C CA . SER A 1 91 ? 12.107 0.534 -12.768 1.00 83.62 91 SER A CA 1
ATOM 707 C C . SER A 1 91 ? 11.046 1.357 -12.029 1.00 83.62 91 SER A C 1
ATOM 709 O O . SER A 1 91 ? 11.371 2.225 -11.224 1.00 83.62 91 SER A O 1
ATOM 711 N N . ALA A 1 92 ? 9.768 1.122 -12.323 1.00 84.69 92 ALA A N 1
ATOM 712 C CA . ALA A 1 92 ? 8.663 1.827 -11.684 1.00 84.69 92 ALA A CA 1
ATOM 713 C C . ALA A 1 92 ? 7.548 0.839 -11.329 1.00 84.69 92 ALA A C 1
ATOM 715 O O . ALA A 1 92 ? 6.885 0.298 -12.220 1.00 84.69 92 ALA A O 1
ATOM 716 N N . ALA A 1 93 ? 7.339 0.607 -10.033 1.00 93.56 93 ALA A N 1
ATOM 717 C CA . ALA A 1 93 ? 6.148 -0.068 -9.529 1.00 93.56 93 ALA A CA 1
ATOM 718 C C . ALA A 1 93 ? 5.036 0.970 -9.348 1.00 93.56 93 ALA A C 1
ATOM 720 O O . ALA A 1 93 ? 5.217 1.963 -8.640 1.00 93.56 93 ALA A O 1
ATOM 721 N N . ILE A 1 94 ? 3.894 0.760 -9.999 1.00 96.31 94 ILE A N 1
ATOM 722 C CA . ILE A 1 94 ? 2.708 1.600 -9.806 1.00 96.31 94 ILE A CA 1
ATOM 723 C C . ILE A 1 94 ? 1.833 0.909 -8.773 1.00 96.31 94 ILE A C 1
ATOM 725 O O . ILE A 1 94 ? 1.626 -0.302 -8.854 1.00 96.31 94 ILE A O 1
ATOM 729 N N . TYR A 1 95 ? 1.322 1.665 -7.810 1.00 97.12 95 TYR A N 1
ATOM 730 C CA . TYR A 1 95 ? 0.524 1.110 -6.729 1.00 97.12 95 TYR A CA 1
ATOM 731 C C . TYR A 1 95 ? -0.766 1.888 -6.508 1.00 97.12 95 TYR A C 1
ATOM 733 O O . TYR A 1 95 ? -0.823 3.097 -6.729 1.00 97.12 95 TYR A O 1
ATOM 741 N N . SER A 1 96 ? -1.782 1.180 -6.019 1.00 97.62 96 SER A N 1
ATOM 742 C CA . SER A 1 96 ? -2.982 1.757 -5.422 1.00 97.62 96 SER A CA 1
ATOM 743 C C . SER A 1 96 ? -3.330 0.977 -4.155 1.00 97.62 96 SER A C 1
ATOM 745 O O . SER A 1 96 ? -3.497 -0.241 -4.201 1.00 97.62 96 SER A O 1
ATOM 747 N N . ILE A 1 97 ? -3.389 1.660 -3.014 1.00 96.56 97 ILE A N 1
ATOM 748 C CA . ILE A 1 97 ? -3.751 1.089 -1.714 1.00 96.56 97 ILE A CA 1
ATOM 749 C C . ILE A 1 97 ? -5.090 1.681 -1.297 1.00 96.56 97 ILE A C 1
ATOM 751 O O . ILE A 1 97 ? -5.202 2.892 -1.112 1.00 96.56 97 ILE A O 1
ATOM 755 N N . VAL A 1 98 ? -6.091 0.820 -1.137 1.00 94.94 98 VAL A N 1
ATOM 756 C CA . VAL A 1 98 ? -7.437 1.177 -0.686 1.00 94.94 98 VAL A CA 1
ATOM 757 C C . VAL A 1 98 ? -7.592 0.755 0.768 1.00 94.94 98 VAL A C 1
ATOM 759 O O . VAL A 1 98 ? -7.510 -0.432 1.088 1.00 94.94 98 VAL A O 1
ATOM 762 N N . ALA A 1 99 ? -7.809 1.725 1.648 1.00 93.88 99 ALA A N 1
ATOM 763 C CA . ALA A 1 99 ? -7.972 1.533 3.077 1.00 93.88 99 ALA A CA 1
ATOM 764 C C . ALA A 1 99 ? -9.447 1.593 3.466 1.00 93.88 99 ALA A C 1
ATOM 766 O O . ALA A 1 99 ? -10.039 2.662 3.427 1.00 93.88 99 ALA A O 1
ATOM 767 N N . TRP A 1 100 ? -10.032 0.460 3.847 1.00 91.56 100 TRP A N 1
ATOM 768 C CA . TRP A 1 100 ? -11.448 0.326 4.198 1.00 91.56 100 TRP A CA 1
ATOM 769 C C . TRP A 1 100 ? -11.668 0.431 5.712 1.00 91.56 100 TRP A C 1
ATOM 771 O O . TRP A 1 100 ? -10.988 -0.262 6.479 1.00 91.56 100 TRP A O 1
ATOM 781 N N . MET A 1 101 ? -12.646 1.243 6.124 1.00 88.00 101 MET A N 1
ATOM 782 C CA . MET A 1 101 ? -13.042 1.508 7.521 1.00 88.00 101 MET A CA 1
ATOM 783 C C . MET A 1 101 ? -14.238 0.671 7.995 1.00 88.00 101 MET A C 1
ATOM 785 O O . MET A 1 101 ? -15.059 0.205 7.176 1.00 88.00 101 MET A O 1
#

Foldseek 3Di:
DVVVVVVVVVPPPPVQKDKDWDKAAQDKDDKDFDDAPFQKKKKAKADAKKWKWFAAPPPPGTDIDIGGHGDIDMDGDGGRIMIMHTPDPPDIIIMMMMTGD

pLDDT: mean 85.72, std 14.63, range [47.34, 97.62]

Sequence (101 aa):
MEELIRVLGMMGPYNNYETYTGVAPDTESEYYDLPSGIKRLDIMVLNNPLYVRFSVPGKGLGRQIAIPADNILTVFISPDRFSVQNVVSGSAAIYSIVAWM

=== Feature glossary ===
The record interleaves many kinds of information about one protein. Here is each kind framed as the question it answers.

Q: What known structures does this most resemble?
A: Structural nearest neighbors (via Foldseek easy-search vs the PDB). Reported per hit: target PDB id, E-value, and alignment TM-score. A TM-score above ~0.5 is the conventional threshold for 'same fold'.

Q: Where is each backbone atom in 3D?
A: The mmCIF table is the protein's shape written out atom by atom. For each backbone N, Cα, C, and carbonyl O, it records an (x, y, z) coordinate triple in Å plus the residue type, chain letter, and residue number.

Q: What are the backbone torsion angles?
A: The φ/ψ torsion pair specifies the backbone conformation at each residue. φ rotates about the N–Cα bond, ψ about the Cα–C bond. Steric clashes forbid most of the (φ, ψ) plane — the allowed regions (α-helix basin, β-sheet basin, left-handed helix) are the Ramachandran-allowed regions.

Q: Which residues are buried vs exposed?
A: Solvent-accessible surface area (SASA) is the area in Å² traced out by the centre of a 1.4 Å probe sphere (a water molecule) rolled over the protein's van der Waals surface (Shrake–Rupley / Lee–Richards construction). Buried residues have near-zero SASA; fully exposed residues can exceed 200 Å². The total SASA scales roughly with the number of surface residues.

Q: How confident is the AlphaFold model at each residue?
A: pLDDT is the predicted lDDT-Cα score: AlphaFold's confidence that the local environment of each residue (all inter-atomic distances within 15 Å) is correctly placed. It is a per-residue number between 0 and 100, with higher meaning more reliable.

Q: What does the local fold look like, 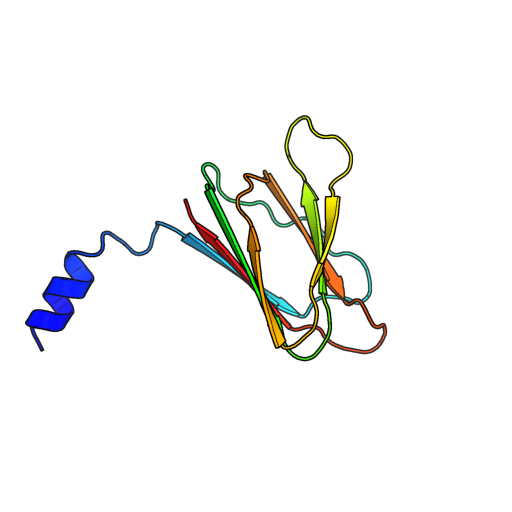residue by residue?
A: 3Di is Foldseek's structural alphabet. Each residue is assigned one of twenty discrete states based on how its Cα sits relative to its spatial (not sequential) neighbors. Aligning 3Di strings finds structural homologs roughly as well as full 3D superposition, but orders of magnitude faster.

Q: How big and how compact is the whole molecule?
A: Radi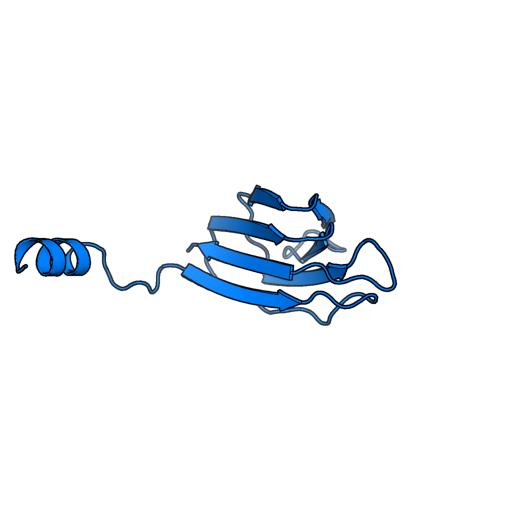us of gyration (Rg) is the root-mean-square distance of Cα atoms from their centroid — a single number for overall size and compactness. A globular domain of N residues has Rg ≈ 2.2·N^0.38 Å; an extended or disordered chain has a much larger Rg. The Cα contact count is the number of residue pairs whose Cα atoms are within 8 Å and are more than four positions apart in sequence — a standard proxy for tertiary packing density. The bounding box is the smallest axis-aligned box enclosing all Cα atoms.

Q: Which residues are in helices, strands, or loops?
A: DSSP 8-state secondary structure assigns each residue one of H (α-helix), G (3₁₀-helix), I (π-helix), E (extended β-strand), B (isolated β-bridge), T (hydrogen-bonded turn), S (bend), or '-' (coil). The assignment is computed from backbone hydrogen-bond geometry via the Kabsch–Sander algorithm.

Q: How mobile is each atom in the crystal?
A: Crystall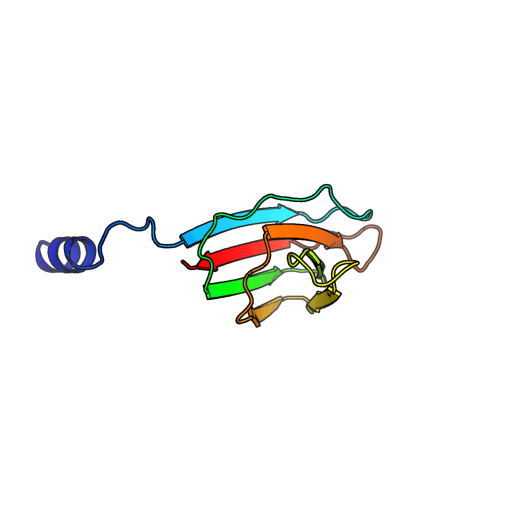ographic B-factors measure how much each atom's electron density is smeared out, in Å². They rise in mobile loops and surface residues and fall in the buried interior. In AlphaFold models this column is repurposed to hold pLDDT instead.

Q: What if only a Cα trace is available?
A: P-SEA three-state annotation labels each residue as helix, strand, or coil based purely on the geometry of the Cα trace. It serves as a fallback when the full backbone (and thus DSSP) is unavailable.

Q: What family and function is it annotated with?
A: Database cross-references. InterPro integrates a dozen domain/family signature databases into unified entries with residue-range hits. GO terms attach function/process/location labels with evidence codes. CATH codes position the fold in a four-level structural taxonomy. Organism is the NCBI-taxonomy species name.

Q: Are the domains correctly placed relative to each other?
A: Predicted Aligned Error (PAE) is an AlphaFold confidence matrix: entry (i, j) is the expected error in the position of residue j, in ångströms, when the prediction is superimposed on the true structure at residue i. Low PAE within a block of residues means that block is internally rigid and well-predicted; high PAE between two blocks means their relative placement is uncertain even if each block individually is confident.

Q: What do the diagnostic plots show?
A: Three diagnostic plots accompany the record. The Cα contact map visualizes the tertiary structure as a 2D adjacency matrix (8 Å cutoff, sequence-local contacts suppressed). The Ramachandran plot shows the distribution of backbone (φ, ψ) torsions, with points in the α and β basins reflecting secondary structure content. The PAE plot shows AlphaFold's inter-residue confidence as a color matrix.

Q: What is the amino-acid chain?
A: Primary structure: the covalent order of the twenty standard amino acids along the backbone. Two proteins with the same sequence will (almost always) fold to the same structure; two with 30% identity often share a fold but not the details.

Q: What do the rendered images show?
A: The six renders are orthographic views along the three Cartesian axes in both directions. Representation (cartoon, sticks, or surface) and color scheme (sequence-rainbow or by-chain) vary across proteins so the training set covers all the common visualization conventions.